Protein AF-A0AAV1Z1G9-F1 (afdb_monomer)

Secondary structure (DSSP, 8-state):
-EETTEE--SHHHHHHHHHH---S-EEEEEEEEEEEE-TTS-EEEEEEEEEEETTSPPEEEEEEEEEEEETTEEEEEEEEEEE------

InterPro domains:
  IPR002075 Nuclear transport factor 2 domain [PF02136] (1-83)
  IPR018222 Nuclear transport factor 2, eukaryote [PS50177] (1-83)
  IPR018222 Nuclear transport factor 2, eukaryote [cd00780] (1-83)
  IPR032710 NTF2-like domain superfamily [SSF54427] (1-87)
  IPR045875 Nuclear transport factor 2 [PTHR12612] (1-84)

Sequence (89 aa):
MTFEDQQIFGRTKIMEKIQSLTFQKIVHSITAIDTQPMLDGGILICVLGQLKTDDDHPHTFHQIFVLKSLGDSFYVEHDIFRLSLHHIG

Solvent-accessible surface area (backbone atoms only — not comparable to full-atom values): 5181 Å² total; per-residue (Å²): 66,31,51,76,88,44,78,36,74,59,71,67,54,44,50,51,54,63,69,65,53,86,66,91,42,76,47,80,47,80,75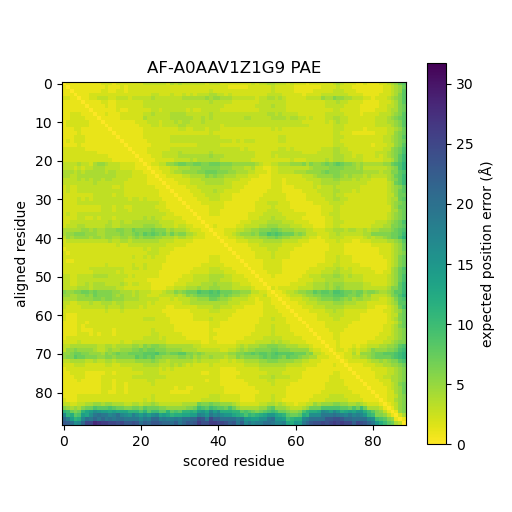,48,77,49,76,45,81,40,99,86,71,26,38,41,35,44,36,39,30,34,35,29,45,65,90,54,74,73,41,46,34,40,39,38,38,30,36,36,74,52,86,99,44,71,44,78,75,40,40,39,41,39,69,73,74,76,88,80,127

Organism: NCBI:txid280406

Structure (mmCIF, N/CA/C/O backbone):
data_AF-A0AAV1Z1G9-F1
#
_entry.id   AF-A0AAV1Z1G9-F1
#
loop_
_atom_site.group_PDB
_atom_site.id
_atom_site.type_symbol
_atom_site.label_atom_id
_atom_site.label_alt_id
_atom_site.label_comp_id
_atom_site.label_asym_id
_atom_site.label_entity_id
_atom_site.label_seq_id
_atom_site.pdbx_PDB_ins_code
_atom_site.Cartn_x
_atom_site.Cartn_y
_atom_site.Cartn_z
_atom_site.occupancy
_atom_site.B_iso_or_equiv
_atom_site.auth_seq_id
_atom_site.auth_comp_id
_atom_site.auth_asym_id
_atom_site.auth_atom_id
_atom_site.pdbx_PDB_model_num
ATOM 1 N N . MET A 1 1 ? 1.184 8.596 4.276 1.00 98.19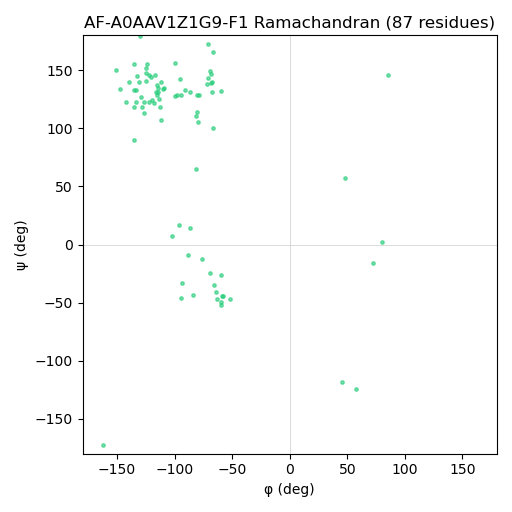 1 MET A N 1
ATOM 2 C CA . MET A 1 1 ? 1.843 7.674 3.333 1.00 98.19 1 MET A CA 1
ATOM 3 C C . MET A 1 1 ? 3.339 7.713 3.583 1.00 98.19 1 MET A C 1
ATOM 5 O O . MET A 1 1 ? 3.868 8.794 3.810 1.00 98.19 1 MET A O 1
ATOM 9 N N . THR A 1 2 ? 4.008 6.571 3.517 1.00 98.56 2 THR A N 1
ATOM 10 C CA . THR A 1 2 ? 5.461 6.454 3.384 1.00 98.56 2 THR A CA 1
ATOM 11 C C . THR A 1 2 ? 5.736 5.743 2.065 1.00 98.56 2 THR A C 1
ATOM 13 O O . THR A 1 2 ? 5.237 4.641 1.871 1.00 98.56 2 THR A O 1
ATOM 16 N N . PHE A 1 3 ? 6.484 6.361 1.156 1.00 97.69 3 PHE A N 1
ATOM 17 C CA . PHE A 1 3 ? 6.778 5.803 -0.168 1.00 97.69 3 PHE A CA 1
ATOM 18 C C . PHE A 1 3 ? 8.290 5.803 -0.379 1.00 97.69 3 PHE A C 1
ATOM 20 O O . PHE A 1 3 ? 8.863 6.890 -0.453 1.00 97.69 3 PHE A O 1
ATOM 27 N N . GLU A 1 4 ? 8.923 4.624 -0.454 1.00 95.50 4 GLU A N 1
ATOM 28 C CA . GLU A 1 4 ? 10.385 4.494 -0.633 1.00 95.50 4 GLU A CA 1
ATOM 29 C C . GLU A 1 4 ? 11.165 5.410 0.341 1.00 95.50 4 GLU A C 1
ATOM 31 O O . GLU A 1 4 ? 11.876 6.318 -0.074 1.00 95.50 4 GLU A O 1
ATOM 36 N N . ASP A 1 5 ? 10.935 5.246 1.653 1.00 94.75 5 ASP A N 1
ATOM 37 C CA . ASP A 1 5 ? 11.493 6.062 2.760 1.00 94.75 5 ASP A CA 1
ATOM 38 C C . ASP A 1 5 ? 10.939 7.486 2.925 1.00 94.75 5 ASP A C 1
ATOM 40 O O . ASP A 1 5 ? 11.066 8.079 4.000 1.00 94.75 5 ASP A O 1
ATOM 44 N N . GLN A 1 6 ? 10.253 8.043 1.927 1.00 97.38 6 GLN A N 1
ATOM 45 C CA . GLN A 1 6 ? 9.713 9.396 2.027 1.00 97.38 6 GLN A CA 1
ATOM 46 C C . GLN A 1 6 ? 8.391 9.424 2.806 1.00 97.38 6 GLN A C 1
ATOM 48 O O . GLN A 1 6 ? 7.365 8.936 2.328 1.00 97.38 6 GLN A O 1
ATOM 53 N N . GLN A 1 7 ? 8.387 10.062 3.980 1.00 98.06 7 GLN A N 1
ATOM 54 C CA . GLN A 1 7 ? 7.170 10.310 4.758 1.00 98.06 7 GLN A CA 1
ATOM 55 C C . GLN A 1 7 ? 6.379 11.502 4.209 1.00 98.06 7 GLN A C 1
ATOM 57 O O . GLN A 1 7 ? 6.905 12.598 4.016 1.00 98.06 7 GLN A O 1
ATOM 62 N N . ILE A 1 8 ? 5.085 11.289 3.976 1.00 98.44 8 ILE A N 1
ATOM 63 C CA . ILE A 1 8 ? 4.180 12.250 3.350 1.00 98.44 8 ILE A CA 1
ATOM 64 C C . ILE A 1 8 ? 2.873 12.287 4.141 1.00 98.44 8 ILE A C 1
ATOM 66 O O . ILE A 1 8 ? 2.145 11.293 4.250 1.00 98.44 8 ILE A O 1
ATOM 70 N N . PHE A 1 9 ? 2.571 13.463 4.685 1.00 97.69 9 PHE A N 1
ATOM 71 C CA . PHE A 1 9 ? 1.407 13.692 5.531 1.00 97.69 9 PHE A CA 1
ATOM 72 C C . PHE A 1 9 ? 0.347 14.539 4.822 1.00 97.69 9 PHE A C 1
ATOM 74 O O . PHE A 1 9 ? 0.653 15.592 4.258 1.00 97.69 9 PHE A O 1
ATOM 81 N N . GLY A 1 10 ? -0.910 14.103 4.923 1.00 97.38 10 GLY A N 1
ATOM 82 C CA . GLY A 1 10 ? -2.074 14.814 4.401 1.00 97.38 10 GLY A CA 1
ATOM 83 C C . GLY A 1 10 ? -2.373 14.533 2.926 1.00 97.38 10 GLY A C 1
ATOM 84 O O . GLY A 1 10 ? -1.478 14.358 2.101 1.00 97.38 10 GLY A O 1
ATOM 85 N N . ARG A 1 11 ? -3.669 14.527 2.593 1.00 97.00 11 ARG A N 1
ATOM 86 C CA . ARG A 1 11 ? -4.196 14.172 1.265 1.00 97.00 11 ARG A CA 1
ATOM 87 C C . ARG A 1 11 ? -3.534 14.944 0.122 1.00 97.00 11 ARG A C 1
ATOM 89 O O . ARG A 1 11 ? -3.166 14.329 -0.869 1.00 97.00 11 ARG A O 1
ATOM 96 N N . THR A 1 12 ? -3.383 16.261 0.253 1.00 98.00 12 THR A N 1
ATOM 97 C CA . THR A 1 12 ? -2.835 17.113 -0.815 1.00 98.00 12 THR A CA 1
ATOM 98 C C . THR A 1 12 ? -1.422 16.684 -1.202 1.00 98.00 12 THR A C 1
ATOM 100 O O . THR A 1 12 ? -1.185 16.355 -2.358 1.00 98.00 12 THR A O 1
ATOM 103 N N . LYS A 1 13 ? -0.520 16.561 -0.220 1.00 98.25 13 LYS A N 1
ATOM 104 C CA . LYS A 1 13 ? 0.871 16.148 -0.459 1.00 98.25 13 LYS A CA 1
ATOM 105 C C . LYS A 1 13 ? 0.979 14.708 -0.962 1.00 98.25 13 LYS A C 1
ATOM 107 O O . LYS A 1 13 ? 1.850 14.397 -1.767 1.00 98.25 13 LYS A O 1
ATOM 112 N N . ILE A 1 14 ? 0.093 13.822 -0.495 1.00 98.25 14 ILE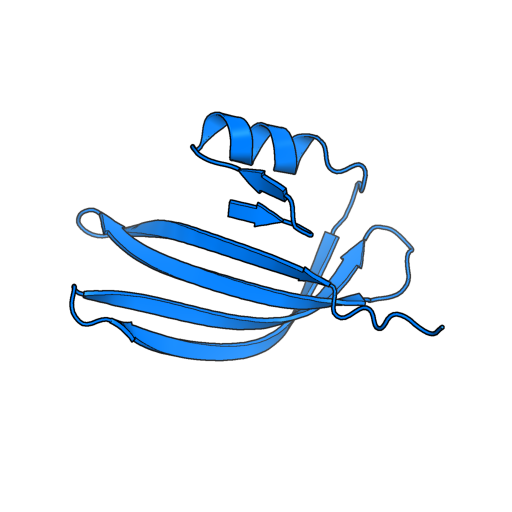 A N 1
ATOM 113 C CA . ILE A 1 14 ? 0.017 12.439 -0.989 1.00 98.25 14 ILE A CA 1
ATOM 114 C C . ILE A 1 14 ? -0.353 12.428 -2.477 1.00 98.25 14 ILE A C 1
ATOM 116 O O . ILE A 1 14 ? 0.312 11.760 -3.263 1.00 98.25 14 ILE A O 1
ATOM 120 N N . MET A 1 15 ? -1.363 13.204 -2.881 1.00 97.50 15 MET A N 1
ATOM 121 C CA . MET A 1 15 ? -1.760 13.308 -4.288 1.00 97.50 15 MET A CA 1
ATOM 122 C C . MET A 1 15 ? -0.664 13.925 -5.157 1.00 97.50 15 MET A C 1
ATOM 124 O O . MET A 1 15 ? -0.415 13.414 -6.244 1.00 97.50 15 MET A O 1
ATOM 128 N N . GLU A 1 16 ? 0.023 14.961 -4.673 1.00 97.88 16 GLU A N 1
ATOM 129 C CA . GLU A 1 16 ? 1.179 15.553 -5.361 1.00 97.88 16 GLU A CA 1
ATOM 130 C C . GLU A 1 16 ? 2.283 14.514 -5.593 1.00 97.88 16 GLU A C 1
ATOM 132 O O . GLU A 1 16 ? 2.799 14.406 -6.704 1.00 97.88 16 GLU A O 1
ATOM 137 N N . LYS A 1 17 ? 2.608 13.689 -4.584 1.00 96.69 17 LYS A N 1
ATOM 138 C CA . LYS A 1 17 ? 3.575 12.595 -4.753 1.00 96.69 17 LYS A CA 1
ATOM 139 C C . LYS A 1 17 ? 3.120 11.609 -5.822 1.00 96.69 17 LYS A C 1
ATOM 141 O O . LYS A 1 17 ? 3.918 11.287 -6.696 1.00 96.69 17 LYS A O 1
ATOM 146 N N . ILE A 1 18 ? 1.875 11.137 -5.768 1.00 94.88 18 ILE A N 1
ATOM 147 C CA . ILE A 1 18 ? 1.346 10.176 -6.748 1.00 94.88 18 ILE A CA 1
ATOM 148 C C . ILE A 1 18 ? 1.415 10.759 -8.166 1.00 94.88 18 ILE A C 1
ATOM 150 O O . ILE A 1 18 ? 1.858 10.080 -9.085 1.00 94.88 18 ILE A O 1
ATOM 154 N N . GLN A 1 19 ? 1.033 12.025 -8.339 1.00 95.88 19 GLN A N 1
ATOM 155 C CA . GLN A 1 19 ? 1.075 12.721 -9.629 1.00 95.88 19 GLN A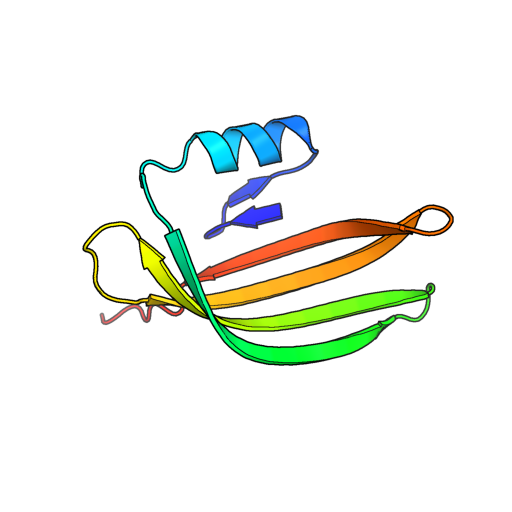 CA 1
ATOM 156 C C . GLN A 1 19 ? 2.501 13.006 -10.116 1.00 95.88 19 GLN A C 1
ATOM 158 O O . GLN A 1 19 ? 2.711 13.162 -11.314 1.00 95.88 19 GLN A O 1
ATOM 163 N N . SER A 1 20 ? 3.477 13.081 -9.205 1.00 96.50 20 SER A N 1
ATOM 164 C CA . SER A 1 20 ? 4.893 13.274 -9.546 1.00 96.50 20 SER A CA 1
ATOM 165 C C . SER A 1 20 ? 5.580 12.017 -10.090 1.00 96.50 20 SER A C 1
ATOM 167 O O . SER A 1 20 ? 6.697 12.112 -10.596 1.00 96.50 20 SER A O 1
ATOM 169 N N . LEU A 1 21 ? 4.948 10.842 -9.975 1.00 95.50 21 LEU A N 1
ATOM 170 C CA . LEU A 1 21 ? 5.489 9.597 -10.518 1.00 95.50 21 LEU A CA 1
ATOM 171 C C . LEU A 1 21 ? 5.486 9.661 -12.051 1.00 95.50 21 LEU A C 1
ATOM 173 O O . LEU A 1 21 ? 4.495 10.034 -12.669 1.00 95.50 21 LEU A O 1
ATOM 177 N N . THR A 1 22 ? 6.616 9.318 -12.665 1.00 94.75 22 THR A N 1
ATOM 178 C CA . THR A 1 22 ? 6.872 9.603 -14.087 1.00 94.75 22 THR A CA 1
ATOM 179 C C . THR A 1 22 ? 6.394 8.516 -15.049 1.00 94.75 22 THR A C 1
ATOM 181 O O . THR A 1 22 ? 6.419 8.738 -16.261 1.00 94.75 22 THR A O 1
ATOM 184 N N . PHE A 1 23 ? 5.974 7.354 -14.539 1.00 94.75 23 PHE A N 1
ATOM 185 C CA . PHE A 1 23 ? 5.457 6.269 -15.374 1.00 94.75 23 PHE A CA 1
ATO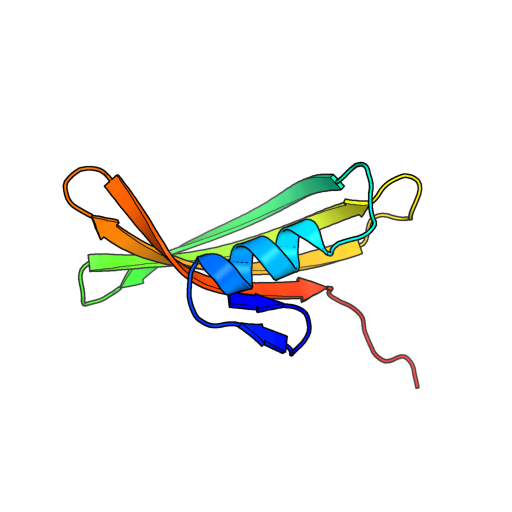M 186 C C . PHE A 1 23 ? 4.102 6.637 -15.990 1.00 94.75 23 PHE A C 1
ATOM 188 O O . PHE A 1 23 ? 3.308 7.364 -15.393 1.00 94.75 23 PHE A O 1
ATOM 195 N N . GLN A 1 24 ? 3.809 6.112 -17.178 1.00 94.94 24 GLN A N 1
ATOM 196 C CA . GLN A 1 24 ? 2.528 6.346 -17.860 1.00 94.94 24 GLN A CA 1
ATOM 197 C C . GLN A 1 24 ? 1.505 5.254 -17.549 1.00 94.94 24 GLN A C 1
ATOM 199 O O . GLN A 1 24 ? 0.299 5.504 -17.496 1.00 94.94 24 GLN A O 1
ATOM 204 N N . LYS A 1 25 ? 1.981 4.025 -17.352 1.00 94.88 25 LYS A N 1
ATOM 205 C CA . LYS A 1 25 ? 1.174 2.851 -17.037 1.00 94.88 25 LYS A CA 1
ATOM 206 C C . LYS A 1 25 ? 1.777 2.123 -15.852 1.00 94.88 25 LYS A C 1
ATOM 208 O O . LYS A 1 25 ? 2.985 1.936 -15.770 1.00 94.88 25 LYS A O 1
ATOM 213 N N . ILE A 1 26 ? 0.907 1.653 -14.971 1.00 95.94 26 ILE A N 1
ATOM 214 C CA . ILE A 1 26 ? 1.272 0.752 -13.886 1.00 95.94 26 ILE A CA 1
ATOM 215 C C . ILE A 1 26 ? 0.264 -0.390 -13.824 1.00 95.94 26 ILE A C 1
ATOM 217 O O . ILE A 1 26 ? -0.947 -0.171 -13.877 1.00 95.94 26 ILE A O 1
ATOM 221 N N . VAL A 1 27 ? 0.765 -1.617 -13.726 1.00 97.44 27 VAL A N 1
ATOM 222 C CA . VAL A 1 27 ? -0.046 -2.824 -13.548 1.00 97.44 27 VAL A CA 1
ATOM 223 C C . VAL A 1 27 ? 0.411 -3.517 -12.277 1.00 97.44 27 VAL A C 1
ATOM 225 O O . VAL A 1 27 ? 1.579 -3.878 -12.166 1.00 97.44 27 VAL A O 1
ATOM 228 N N . HIS A 1 28 ? -0.510 -3.719 -11.337 1.00 97.25 28 HIS A N 1
ATOM 229 C CA . HIS A 1 28 ? -0.265 -4.488 -10.119 1.00 97.25 28 HIS A CA 1
ATOM 230 C C . HIS A 1 28 ? -0.792 -5.915 -10.300 1.00 97.25 28 HIS A C 1
ATOM 232 O O . HIS A 1 28 ? -1.948 -6.113 -10.669 1.00 97.25 28 HIS A O 1
ATOM 238 N N . SER A 1 29 ? 0.047 -6.902 -10.008 1.00 97.69 29 SER A N 1
ATOM 239 C CA . SER A 1 29 ? -0.300 -8.316 -9.906 1.00 97.69 29 SER A CA 1
ATOM 240 C C . SER A 1 29 ? -0.160 -8.736 -8.449 1.00 97.69 29 SER A C 1
ATOM 242 O O . SER A 1 29 ? 0.950 -8.832 -7.924 1.00 97.69 29 SER A O 1
ATOM 244 N N . ILE A 1 30 ? -1.288 -8.947 -7.779 1.00 98.38 30 ILE A N 1
ATOM 245 C CA . ILE A 1 30 ? -1.311 -9.269 -6.353 1.00 98.38 30 ILE A CA 1
ATOM 246 C C . ILE A 1 30 ? -1.017 -10.755 -6.149 1.00 98.38 30 ILE A C 1
ATOM 248 O O . ILE A 1 30 ? -1.665 -11.604 -6.756 1.00 98.38 30 ILE A O 1
ATOM 252 N N . THR A 1 31 ? -0.059 -11.056 -5.275 1.00 98.38 31 THR A N 1
ATOM 253 C CA . THR A 1 31 ? 0.319 -12.428 -4.910 1.00 98.38 31 THR A CA 1
ATOM 254 C C . THR A 1 31 ? -0.424 -12.881 -3.660 1.00 98.38 31 THR A C 1
ATOM 256 O O . THR A 1 31 ? -0.953 -13.988 -3.626 1.00 98.38 31 THR A O 1
ATOM 259 N N . ALA A 1 32 ? -0.465 -12.035 -2.631 1.00 98.50 32 ALA A N 1
ATOM 260 C CA . ALA A 1 32 ? -1.132 -12.335 -1.371 1.00 98.50 32 ALA A CA 1
ATOM 261 C C . ALA A 1 32 ? -1.650 -11.058 -0.705 1.00 98.50 32 ALA A C 1
ATOM 263 O O . ALA A 1 32 ? -1.076 -9.975 -0.863 1.00 98.50 32 ALA A O 1
ATOM 264 N N . ILE A 1 33 ? -2.740 -11.212 0.044 1.00 98.69 33 ILE A N 1
ATOM 265 C CA . ILE A 1 33 ? -3.306 -10.185 0.913 1.00 98.69 33 ILE A CA 1
ATOM 266 C C . ILE A 1 33 ? -3.608 -10.849 2.251 1.00 98.69 33 ILE A C 1
ATOM 268 O O . ILE A 1 33 ? -4.403 -11.785 2.303 1.00 98.69 33 ILE A O 1
ATOM 272 N N . ASP A 1 34 ? -3.025 -10.316 3.317 1.00 98.75 34 ASP A N 1
ATOM 273 C CA . ASP A 1 34 ? -3.320 -10.705 4.692 1.00 98.75 34 ASP A CA 1
ATOM 274 C C . ASP A 1 34 ? -4.022 -9.551 5.408 1.00 98.75 34 ASP A C 1
ATOM 276 O O . ASP A 1 34 ? -3.658 -8.385 5.231 1.00 98.75 34 ASP A O 1
ATOM 280 N N . THR A 1 35 ? -5.030 -9.860 6.227 1.00 98.44 35 THR A N 1
ATOM 281 C CA . THR A 1 35 ? -5.799 -8.848 6.965 1.00 98.44 35 THR A CA 1
ATOM 282 C C . THR A 1 35 ? -5.970 -9.217 8.432 1.00 98.44 35 THR A C 1
ATOM 284 O O . THR A 1 35 ? -6.104 -10.389 8.787 1.00 98.44 35 THR A O 1
ATOM 287 N N . GLN A 1 36 ? -5.962 -8.207 9.305 1.00 98.62 36 GLN A N 1
ATOM 288 C CA . GLN A 1 36 ? -6.224 -8.364 10.736 1.00 98.62 36 GLN A CA 1
ATOM 289 C C . GLN A 1 36 ? -7.081 -7.206 11.269 1.00 98.62 36 GLN A C 1
ATOM 291 O O . GLN A 1 36 ? -6.847 -6.052 10.898 1.00 98.62 36 GLN A O 1
ATOM 296 N N . PRO A 1 37 ? -8.056 -7.474 12.155 1.00 98.00 37 PRO A N 1
ATOM 297 C CA . PRO A 1 37 ? -8.779 -6.418 12.851 1.00 98.00 37 PRO A CA 1
ATOM 298 C C . PRO A 1 37 ? -7.878 -5.738 13.890 1.00 98.00 37 PRO A C 1
ATOM 300 O O . PRO A 1 37 ? -7.076 -6.388 14.561 1.00 98.00 37 PRO 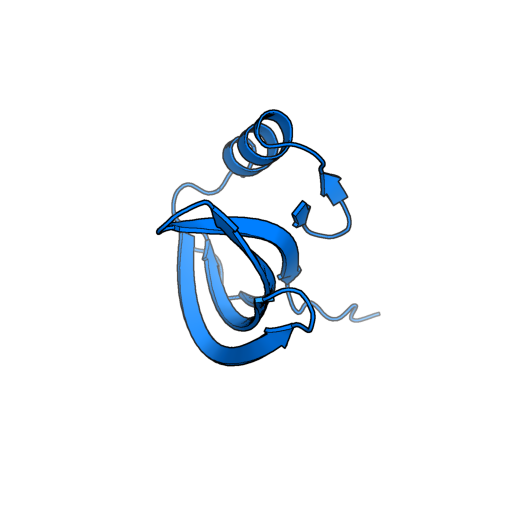A O 1
ATOM 303 N N . MET A 1 38 ? -8.037 -4.428 14.054 1.00 97.50 38 MET A N 1
ATOM 304 C CA . MET A 1 38 ? -7.371 -3.639 15.090 1.00 97.50 38 MET A CA 1
ATOM 305 C C . MET A 1 38 ? -8.315 -3.389 16.271 1.00 97.50 38 MET A C 1
ATOM 307 O O . MET A 1 38 ? -9.536 -3.403 16.126 1.00 97.50 38 MET A O 1
ATOM 311 N N . LEU A 1 39 ? -7.745 -3.126 17.451 1.00 95.44 39 LEU A N 1
ATOM 312 C CA . LEU A 1 39 ? -8.507 -2.925 18.694 1.00 95.44 39 LEU A CA 1
ATOM 313 C C . LEU A 1 39 ? -9.504 -1.759 18.633 1.00 95.44 39 LEU A C 1
ATOM 315 O O . LEU A 1 39 ? -10.501 -1.764 19.346 1.00 95.44 39 LEU A O 1
ATOM 319 N N . ASP A 1 40 ? -9.240 -0.770 17.790 1.00 94.94 40 ASP A N 1
ATOM 320 C CA . ASP A 1 40 ? -10.068 0.422 17.617 1.00 94.94 40 ASP A CA 1
ATOM 321 C C . ASP A 1 40 ? -11.051 0.315 16.439 1.00 94.94 40 ASP A C 1
ATOM 323 O O . ASP A 1 40 ? -11.572 1.323 15.967 1.00 94.94 40 ASP A O 1
ATOM 327 N N . GLY A 1 41 ? -11.294 -0.902 15.942 1.00 93.06 41 GLY A N 1
ATOM 328 C CA . GLY A 1 41 ? -12.189 -1.152 14.810 1.00 93.06 41 GLY A CA 1
ATOM 329 C C . GLY A 1 41 ? -11.566 -0.872 13.440 1.00 93.06 41 GLY A C 1
ATOM 330 O O . GLY A 1 41 ? -12.243 -1.023 12.424 1.00 93.06 41 GLY A O 1
ATOM 331 N N . GLY A 1 42 ? -10.287 -0.485 13.388 1.00 97.38 42 GLY A N 1
ATOM 332 C CA . GLY A 1 42 ? -9.535 -0.411 12.139 1.00 97.38 42 GLY A CA 1
ATOM 333 C C . GLY A 1 42 ? -9.205 -1.783 11.544 1.00 97.38 42 GLY A C 1
ATOM 334 O O . GLY A 1 42 ? -9.399 -2.826 12.171 1.00 97.38 42 GLY A O 1
ATOM 335 N N . ILE A 1 43 ? -8.661 -1.776 10.329 1.00 98.44 43 ILE A N 1
ATOM 336 C CA . ILE A 1 43 ? -8.220 -2.983 9.620 1.00 98.44 43 ILE A CA 1
ATOM 337 C C . ILE A 1 43 ? -6.772 -2.783 9.182 1.00 98.44 43 ILE A C 1
ATOM 339 O O . ILE A 1 43 ? -6.478 -1.846 8.441 1.00 98.44 43 ILE A O 1
ATOM 343 N N . LEU A 1 44 ? -5.884 -3.674 9.615 1.00 98.69 44 LEU A N 1
ATOM 344 C CA . LEU A 1 44 ? -4.526 -3.787 9.097 1.00 98.69 44 LEU A CA 1
ATOM 345 C C . LEU A 1 44 ? -4.540 -4.695 7.866 1.00 98.69 44 LEU A C 1
ATOM 347 O O . LEU A 1 44 ? -5.095 -5.792 7.916 1.00 98.69 44 LEU A O 1
ATOM 351 N N . ILE A 1 45 ? -3.919 -4.247 6.779 1.00 98.81 45 ILE A N 1
ATOM 352 C CA . ILE A 1 45 ? -3.829 -4.970 5.511 1.00 98.81 45 ILE A CA 1
ATOM 353 C C . ILE A 1 45 ? -2.366 -5.012 5.083 1.00 98.81 45 ILE A C 1
ATOM 355 O O . ILE A 1 45 ? -1.731 -3.966 4.967 1.00 98.81 45 ILE A O 1
ATOM 359 N N . CYS A 1 46 ? -1.854 -6.205 4.799 1.00 98.69 46 CYS A N 1
ATOM 360 C CA . CYS A 1 46 ? -0.533 -6.422 4.222 1.00 98.69 46 CYS A CA 1
ATOM 361 C C . CYS A 1 46 ? -0.695 -6.999 2.815 1.00 98.69 46 CYS A C 1
ATOM 363 O O . CYS A 1 46 ? -1.345 -8.025 2.630 1.00 98.69 46 CYS A O 1
ATOM 365 N N . VAL A 1 47 ? -0.097 -6.345 1.826 1.00 98.81 47 VAL A N 1
ATOM 366 C CA . VAL A 1 47 ? -0.148 -6.730 0.416 1.00 98.81 47 VAL A CA 1
ATOM 367 C C . VAL A 1 47 ? 1.251 -7.111 -0.040 1.00 98.81 47 VAL A C 1
ATOM 369 O O . VAL A 1 47 ? 2.198 -6.341 0.126 1.00 98.81 47 VAL A O 1
ATOM 372 N N . LEU A 1 48 ? 1.363 -8.289 -0.645 1.00 98.56 48 LEU A N 1
ATOM 373 C CA . LEU A 1 48 ? 2.531 -8.728 -1.397 1.00 98.56 48 LEU A CA 1
ATOM 374 C C . LEU A 1 48 ? 2.124 -8.870 -2.860 1.00 98.56 48 LEU A C 1
ATOM 376 O O . LEU A 1 48 ? 1.132 -9.531 -3.179 1.00 98.56 48 LEU A O 1
ATOM 380 N N . GLY A 1 49 ? 2.912 -8.304 -3.761 1.00 98.31 49 GLY A N 1
ATOM 381 C CA . GLY A 1 49 ? 2.668 -8.452 -5.185 1.00 98.31 49 GLY A CA 1
ATOM 382 C C . GLY A 1 49 ? 3.874 -8.104 -6.031 1.00 98.31 49 GLY A C 1
ATOM 383 O O . GLY A 1 49 ? 4.970 -7.856 -5.532 1.00 98.31 49 GLY A O 1
ATOM 384 N N . GLN A 1 50 ? 3.643 -8.078 -7.335 1.00 98.12 50 GLN A N 1
ATOM 385 C CA . GLN A 1 50 ? 4.549 -7.504 -8.315 1.00 98.12 50 GLN A CA 1
ATOM 386 C C . GLN A 1 50 ? 3.860 -6.337 -9.007 1.00 98.12 50 GLN A C 1
ATOM 388 O O . GLN A 1 50 ? 2.652 -6.370 -9.236 1.00 98.12 50 GLN A O 1
ATOM 393 N N . LEU A 1 51 ? 4.618 -5.310 -9.358 1.00 96.75 51 LEU A N 1
ATOM 394 C CA . LEU A 1 51 ? 4.153 -4.224 -10.204 1.00 96.75 51 LEU A CA 1
ATOM 395 C C . LEU A 1 51 ? 5.042 -4.107 -11.429 1.00 96.75 51 LEU A C 1
ATOM 397 O O . LEU A 1 51 ? 6.245 -4.345 -11.358 1.00 96.75 51 LEU A O 1
ATOM 401 N N . LYS A 1 52 ? 4.440 -3.739 -12.552 1.00 97.12 52 LYS A N 1
ATOM 402 C CA . LYS A 1 52 ? 5.143 -3.390 -13.780 1.00 97.12 52 LYS A CA 1
ATOM 403 C C . LYS A 1 52 ? 4.803 -1.951 -14.139 1.00 97.12 52 LYS A C 1
ATOM 405 O O . LYS A 1 52 ? 3.621 -1.629 -14.278 1.00 97.12 52 LYS A O 1
ATOM 410 N N . THR A 1 53 ? 5.824 -1.119 -14.288 1.00 96.38 53 THR A N 1
ATOM 411 C CA . THR A 1 53 ? 5.720 0.251 -14.795 1.00 96.38 53 THR A CA 1
ATOM 412 C C . THR A 1 53 ? 6.122 0.271 -16.261 1.00 96.38 53 THR A C 1
ATOM 414 O O . THR A 1 53 ? 7.166 -0.260 -16.614 1.00 96.38 53 THR A O 1
ATOM 417 N N . ASP A 1 54 ? 5.278 0.840 -17.120 1.00 95.81 54 ASP A N 1
ATOM 418 C CA . ASP A 1 54 ? 5.521 0.952 -18.564 1.00 95.81 54 ASP A CA 1
ATOM 419 C C . ASP A 1 54 ? 6.036 -0.362 -19.194 1.00 95.81 54 ASP A C 1
ATOM 421 O O . ASP A 1 54 ? 5.340 -1.383 -19.148 1.00 95.81 54 ASP A O 1
ATOM 425 N N . ASP A 1 55 ? 7.242 -0.346 -19.766 1.00 93.75 55 ASP A N 1
ATOM 426 C CA . ASP A 1 55 ? 7.908 -1.506 -20.367 1.00 93.75 55 ASP A CA 1
ATOM 427 C C . ASP A 1 55 ? 9.010 -2.106 -19.473 1.00 93.75 55 ASP A C 1
ATOM 429 O O . ASP A 1 55 ? 9.702 -3.034 -19.897 1.00 93.75 55 ASP A O 1
ATOM 433 N N . ASP A 1 56 ? 9.138 -1.639 -18.226 1.00 91.88 56 ASP A N 1
ATOM 434 C CA . ASP A 1 56 ? 10.127 -2.135 -17.268 1.00 91.88 56 ASP A CA 1
ATOM 435 C C . ASP A 1 56 ? 9.860 -3.590 -16.855 1.00 91.88 56 ASP A C 1
ATOM 437 O O . ASP A 1 56 ? 8.786 -4.170 -17.061 1.00 91.88 56 ASP A O 1
ATOM 441 N N . HIS A 1 57 ? 10.859 -4.210 -16.230 1.00 93.00 57 HIS A N 1
ATOM 442 C CA . HIS A 1 57 ? 10.683 -5.530 -15.639 1.00 93.00 57 HIS A CA 1
ATOM 443 C C . HIS A 1 57 ? 9.746 -5.455 -14.421 1.00 93.00 57 HIS A C 1
ATOM 445 O O . HIS A 1 57 ? 9.766 -4.465 -13.690 1.00 93.00 57 HIS A O 1
ATOM 451 N N . PRO A 1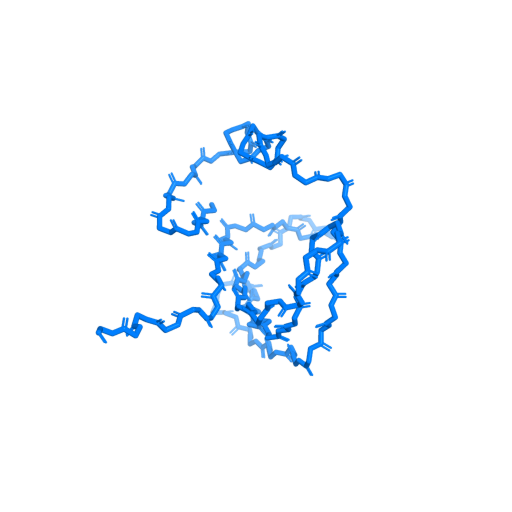 58 ? 8.935 -6.495 -14.157 1.00 95.56 58 PRO A N 1
ATOM 452 C CA . PRO A 1 58 ? 8.140 -6.544 -12.939 1.00 95.56 58 PRO A CA 1
ATOM 453 C C . PRO A 1 58 ? 9.024 -6.498 -11.687 1.00 95.56 58 PRO A C 1
ATOM 455 O O . PRO A 1 58 ? 9.972 -7.274 -11.556 1.00 95.56 58 PRO A O 1
ATOM 458 N N . HIS A 1 59 ? 8.669 -5.633 -10.743 1.00 95.88 59 HIS A N 1
ATOM 459 C CA . HIS A 1 59 ? 9.312 -5.517 -9.442 1.00 95.88 59 HIS A CA 1
ATOM 460 C C . HIS A 1 59 ? 8.380 -6.021 -8.347 1.00 95.88 59 HIS A C 1
ATOM 462 O O . HIS A 1 59 ? 7.206 -5.657 -8.302 1.00 95.88 59 HIS A O 1
ATOM 468 N N . THR A 1 60 ? 8.901 -6.845 -7.442 1.00 97.69 60 THR A N 1
ATOM 469 C CA . THR A 1 60 ? 8.168 -7.226 -6.231 1.00 97.69 60 THR A CA 1
ATOM 470 C C . THR A 1 60 ? 8.016 -6.006 -5.328 1.00 97.69 60 THR A C 1
ATOM 472 O O . THR A 1 60 ? 8.949 -5.214 -5.191 1.00 97.69 60 THR A O 1
ATOM 475 N N . PHE A 1 61 ? 6.848 -5.853 -4.715 1.00 98.06 61 PHE A N 1
ATOM 476 C CA . PHE A 1 61 ? 6.565 -4.796 -3.754 1.00 98.06 61 PHE A CA 1
ATOM 477 C C . PHE A 1 61 ? 5.821 -5.347 -2.537 1.00 98.06 61 PHE A C 1
ATOM 479 O O . PHE A 1 61 ? 5.106 -6.352 -2.611 1.00 98.06 61 PHE A O 1
ATOM 486 N N . HIS A 1 62 ? 5.964 -4.629 -1.429 1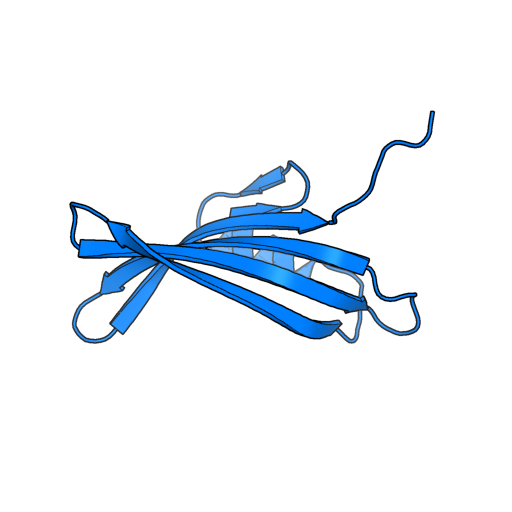.00 98.25 62 HIS A N 1
ATOM 487 C CA . HIS A 1 62 ? 5.119 -4.743 -0.254 1.00 98.25 62 HIS A CA 1
ATOM 488 C C . HIS A 1 62 ? 4.365 -3.434 -0.060 1.00 98.25 62 HIS A C 1
ATOM 490 O O . HIS A 1 62 ? 4.948 -2.350 -0.165 1.00 98.25 62 HIS A O 1
ATOM 496 N N . GLN A 1 63 ? 3.080 -3.535 0.267 1.00 98.69 63 GLN A N 1
ATOM 497 C CA . GLN A 1 63 ? 2.296 -2.377 0.665 1.00 98.69 63 GLN A CA 1
ATOM 498 C C . GLN A 1 63 ? 1.444 -2.689 1.888 1.00 98.69 63 GLN A C 1
ATOM 500 O O . GLN A 1 63 ? 0.792 -3.727 1.953 1.00 98.69 63 GLN A O 1
ATOM 505 N N . ILE A 1 64 ? 1.472 -1.801 2.874 1.00 98.75 64 ILE A N 1
ATOM 506 C CA . ILE A 1 64 ? 0.726 -1.949 4.121 1.00 98.75 64 ILE A CA 1
ATOM 507 C C . ILE A 1 64 ? -0.283 -0.816 4.208 1.00 98.75 64 ILE A C 1
ATOM 509 O O . ILE A 1 64 ? 0.091 0.348 4.063 1.00 98.75 64 ILE A O 1
ATOM 513 N N . PHE A 1 65 ? -1.534 -1.154 4.505 1.00 98.75 65 PHE A N 1
ATOM 514 C CA . PHE A 1 65 ? -2.589 -0.184 4.758 1.00 98.75 65 PHE A CA 1
ATOM 515 C C . PHE A 1 65 ? -3.169 -0.352 6.157 1.00 98.75 65 PHE A C 1
ATOM 517 O O . PHE A 1 65 ? -3.355 -1.468 6.638 1.00 98.75 65 PHE A O 1
ATOM 524 N N . VAL A 1 66 ? -3.521 0.770 6.778 1.00 98.69 66 VAL A N 1
ATOM 525 C CA . VAL A 1 66 ? -4.458 0.799 7.903 1.00 98.69 66 VAL A CA 1
ATOM 526 C C . VAL A 1 66 ? -5.710 1.523 7.445 1.00 98.69 66 VAL A C 1
ATOM 528 O O . VAL A 1 66 ? -5.648 2.698 7.077 1.00 98.69 66 VAL A O 1
ATOM 531 N N . LEU A 1 67 ? -6.839 0.818 7.464 1.00 98.50 67 LEU A N 1
ATOM 532 C CA . LEU A 1 67 ? -8.149 1.395 7.196 1.00 98.50 67 LEU A CA 1
ATOM 533 C C . LEU A 1 67 ? -8.844 1.780 8.498 1.00 98.50 67 LEU A C 1
ATOM 535 O O . LEU A 1 67 ? -8.793 1.039 9.481 1.00 98.50 67 LEU A O 1
ATOM 539 N N . LYS A 1 68 ? -9.555 2.905 8.467 1.00 98.19 68 LYS A N 1
ATOM 540 C CA . LYS A 1 68 ? -10.459 3.356 9.531 1.00 98.19 68 LYS A CA 1
ATOM 541 C C . LYS A 1 68 ? -11.848 3.605 8.968 1.00 98.19 68 LYS A C 1
ATOM 543 O O . LYS A 1 68 ? -11.990 4.006 7.813 1.00 98.19 68 LYS A O 1
ATOM 548 N N . SER A 1 69 ? -12.867 3.369 9.788 1.00 96.06 69 SER A N 1
ATOM 549 C CA . SER A 1 69 ? -14.260 3.622 9.425 1.00 96.06 69 SER A CA 1
ATOM 550 C C . SER A 1 69 ? -14.541 5.119 9.291 1.00 96.06 69 SER A C 1
ATOM 552 O O . SER A 1 69 ? -14.128 5.915 10.135 1.00 96.06 69 SER A O 1
ATOM 554 N N . LEU A 1 70 ? -15.316 5.485 8.278 1.00 95.12 70 LEU A N 1
ATOM 555 C CA . LEU A 1 70 ? -15.887 6.809 8.067 1.00 95.12 70 LEU A CA 1
ATOM 556 C C . LEU A 1 70 ? -17.357 6.639 7.672 1.00 95.12 70 LEU A C 1
ATOM 558 O O . LEU A 1 70 ? -17.680 6.482 6.492 1.00 95.12 70 LEU A O 1
ATOM 562 N N . GLY A 1 71 ? -18.241 6.627 8.675 1.00 93.12 71 GLY A N 1
ATOM 563 C CA . GLY A 1 71 ? -19.644 6.252 8.484 1.00 93.12 71 GLY A CA 1
ATOM 564 C C . GLY A 1 71 ? -19.746 4.840 7.906 1.00 93.12 71 GLY A C 1
ATOM 565 O O . GLY A 1 71 ? -19.136 3.915 8.436 1.00 93.12 71 GLY A O 1
ATOM 566 N N . ASP A 1 72 ? -20.436 4.708 6.775 1.00 94.38 72 ASP A N 1
ATOM 567 C CA . ASP A 1 72 ? -20.615 3.437 6.056 1.00 94.38 72 ASP A CA 1
ATOM 568 C C . ASP A 1 72 ? -19.469 3.122 5.069 1.00 94.38 72 ASP A C 1
ATOM 570 O O . ASP A 1 72 ? -19.601 2.273 4.188 1.00 94.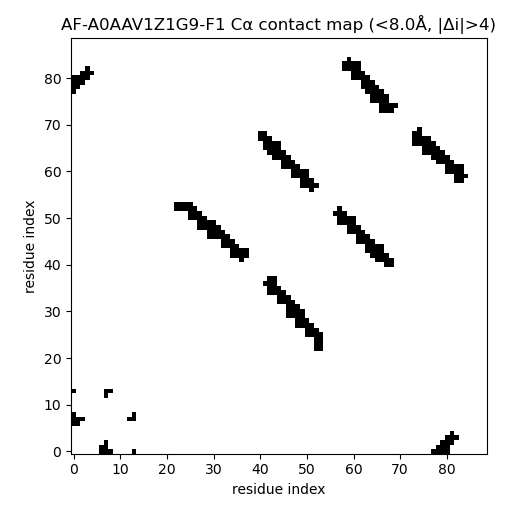38 72 ASP A O 1
ATOM 574 N N . SER A 1 73 ? -18.344 3.837 5.168 1.00 95.69 73 SER A N 1
ATOM 575 C CA . SER A 1 73 ? -17.182 3.697 4.283 1.00 95.69 73 SER A CA 1
ATOM 576 C C . SER A 1 73 ? -15.878 3.559 5.071 1.00 95.69 73 SER A C 1
ATOM 578 O O . SER A 1 73 ? -15.870 3.606 6.300 1.00 95.69 73 SER A O 1
ATOM 580 N N . PHE A 1 74 ? -14.758 3.405 4.366 1.00 96.69 74 PHE A N 1
ATOM 581 C CA . PHE A 1 74 ? -13.422 3.385 4.957 1.00 96.69 74 PHE A CA 1
ATOM 582 C C . PHE A 1 74 ? -12.531 4.440 4.307 1.00 96.69 74 PHE A C 1
ATOM 584 O O . PHE A 1 74 ? -12.686 4.756 3.126 1.00 96.69 74 PHE A O 1
ATOM 591 N N . TYR A 1 75 ? -11.551 4.937 5.058 1.00 97.19 75 TYR A N 1
ATOM 592 C CA . TYR A 1 75 ? -10.429 5.692 4.508 1.00 97.19 75 TYR A CA 1
ATOM 593 C C . TYR A 1 75 ? -9.101 5.058 4.913 1.00 97.19 75 TYR A C 1
ATOM 595 O O . TYR A 1 75 ? -9.004 4.364 5.926 1.00 97.19 75 TYR A O 1
ATOM 603 N N . VAL A 1 76 ? -8.073 5.313 4.106 1.00 98.19 76 VAL A N 1
ATOM 604 C CA . VAL A 1 76 ? -6.697 4.902 4.389 1.00 98.19 76 VAL A CA 1
ATOM 605 C C . VAL A 1 76 ? -6.079 5.913 5.350 1.00 98.19 76 VAL A C 1
ATOM 607 O O . VAL A 1 76 ? -5.834 7.061 4.980 1.00 98.19 76 VAL A O 1
ATOM 610 N N . GLU A 1 77 ? -5.833 5.493 6.586 1.00 98.12 77 GLU A N 1
ATOM 611 C CA . GLU A 1 77 ? -5.140 6.304 7.588 1.00 98.12 77 GLU A CA 1
ATOM 612 C C . GLU A 1 77 ? -3.618 6.181 7.442 1.00 98.12 77 GLU A C 1
ATOM 614 O O . GLU A 1 77 ? -2.891 7.181 7.457 1.00 98.12 77 GLU A O 1
ATOM 619 N N . HIS A 1 78 ? -3.133 4.956 7.234 1.00 98.44 78 HIS A N 1
ATOM 620 C CA . HIS A 1 78 ? -1.723 4.675 6.991 1.00 98.44 78 HIS A CA 1
ATOM 621 C C . HIS A 1 78 ? -1.541 3.898 5.692 1.00 98.44 78 HIS A C 1
ATOM 623 O O . HIS A 1 78 ? -2.331 3.017 5.374 1.00 98.44 78 HIS A O 1
ATOM 629 N N . ASP A 1 79 ? -0.485 4.249 4.964 1.00 98.69 79 ASP A N 1
ATOM 630 C CA . ASP A 1 79 ? -0.054 3.632 3.710 1.00 98.69 79 ASP A CA 1
ATOM 631 C C . ASP A 1 79 ? 1.473 3.603 3.735 1.00 98.69 79 ASP A C 1
ATOM 633 O O . ASP A 1 79 ? 2.089 4.657 3.932 1.00 98.69 79 ASP A O 1
ATOM 637 N N . ILE A 1 80 ? 2.072 2.426 3.601 1.00 98.69 80 ILE A N 1
ATOM 638 C CA . ILE A 1 80 ? 3.518 2.241 3.494 1.00 98.69 80 ILE A CA 1
ATOM 639 C C . ILE A 1 80 ? 3.780 1.394 2.260 1.00 98.69 80 ILE A C 1
ATOM 641 O O . ILE A 1 80 ? 3.374 0.238 2.226 1.00 98.69 80 ILE A O 1
ATOM 645 N N . PHE A 1 81 ? 4.500 1.948 1.293 1.00 98.38 81 PHE A N 1
ATOM 646 C CA . PHE A 1 81 ? 4.893 1.278 0.062 1.00 98.38 81 PHE A CA 1
ATOM 647 C C . PHE A 1 81 ? 6.414 1.108 0.002 1.00 98.38 81 PHE A C 1
ATOM 649 O O . PHE A 1 81 ? 7.162 2.059 0.269 1.00 98.38 81 PHE A O 1
ATOM 656 N N . ARG A 1 82 ? 6.856 -0.095 -0.382 1.00 97.50 82 ARG A N 1
ATOM 657 C CA . ARG A 1 82 ? 8.264 -0.409 -0.632 1.00 97.50 82 ARG A CA 1
ATOM 658 C C . ARG A 1 82 ? 8.435 -1.452 -1.738 1.00 97.50 82 ARG A C 1
ATOM 660 O O . ARG A 1 82 ? 7.801 -2.505 -1.695 1.00 97.50 82 ARG A O 1
ATOM 667 N N . LEU A 1 83 ? 9.350 -1.209 -2.668 1.00 96.31 83 LEU A N 1
ATOM 668 C CA . LEU A 1 83 ? 9.885 -2.212 -3.581 1.00 96.31 83 LEU A CA 1
ATOM 669 C C . LEU A 1 83 ? 10.810 -3.172 -2.824 1.00 96.31 83 LEU A C 1
ATOM 671 O O . LEU A 1 83 ? 11.638 -2.766 -2.007 1.00 96.31 83 LEU A O 1
ATOM 675 N N . SER A 1 84 ? 10.707 -4.464 -3.118 1.00 92.88 84 SER A N 1
ATOM 676 C CA . SER A 1 84 ? 11.563 -5.505 -2.542 1.00 92.88 84 SER A CA 1
ATOM 677 C C . SER A 1 84 ? 12.895 -5.567 -3.292 1.00 92.88 84 SER A C 1
ATOM 679 O O . SER A 1 84 ? 13.203 -6.545 -3.972 1.00 92.88 84 SER A O 1
ATOM 681 N N . LEU A 1 85 ? 13.675 -4.491 -3.204 1.00 88.38 85 LEU A N 1
ATOM 682 C CA . LEU A 1 85 ? 15.024 -4.416 -3.753 1.00 88.38 85 LEU A CA 1
ATOM 683 C C . LEU A 1 85 ? 16.029 -4.779 -2.657 1.00 88.38 85 LEU A C 1
ATOM 685 O O . LEU A 1 85 ? 16.000 -4.230 -1.556 1.00 88.38 85 LEU A O 1
ATOM 689 N N . HIS A 1 86 ? 16.929 -5.710 -2.957 1.00 79.88 86 HIS A N 1
ATOM 690 C CA . HIS A 1 86 ? 18.060 -6.006 -2.086 1.00 79.88 86 HIS A CA 1
ATOM 691 C C . HIS A 1 86 ? 19.243 -5.131 -2.500 1.00 79.88 86 HIS A C 1
ATOM 693 O O . HIS A 1 86 ? 19.579 -5.073 -3.683 1.00 79.88 86 HIS A O 1
ATOM 699 N N . HIS A 1 87 ? 19.905 -4.484 -1.540 1.00 70.50 87 HIS A N 1
ATOM 700 C CA . HIS A 1 87 ? 21.222 -3.908 -1.791 1.00 70.50 87 HIS A CA 1
ATOM 701 C C . HIS A 1 87 ? 22.199 -5.061 -2.036 1.00 70.50 87 HIS A C 1
ATOM 703 O O . HIS A 1 87 ? 22.630 -5.729 -1.097 1.00 70.50 87 HIS A O 1
ATOM 709 N N . ILE A 1 88 ? 22.497 -5.331 -3.303 1.00 64.50 88 ILE A N 1
ATOM 710 C CA . ILE A 1 88 ? 23.621 -6.184 -3.672 1.00 64.50 88 ILE A CA 1
ATOM 711 C C . ILE A 1 88 ? 24.846 -5.277 -3.556 1.00 64.50 88 ILE A C 1
ATOM 713 O O . ILE A 1 88 ? 24.985 -4.334 -4.335 1.00 64.50 88 ILE A O 1
ATOM 717 N N . GLY A 1 89 ? 25.628 -5.483 -2.494 1.00 48.75 89 GLY A N 1
ATOM 718 C CA . GLY A 1 89 ? 26.904 -4.797 -2.279 1.00 48.75 89 GLY A CA 1
ATOM 719 C C . GLY A 1 89 ? 27.980 -5.242 -3.256 1.00 48.75 89 GLY A C 1
ATOM 720 O O . GLY A 1 89 ? 27.851 -6.358 -3.810 1.00 48.75 89 GLY A O 1
#

Foldseek 3Di:
DQAANDDADDDVRVVVVVVPDDFPDKDKAWDDKDWDADPQRKIKIKTWTWMDTDPDDIWIKIKIFIWDDDPVDIDTPDIHIDTPDDPPD

Nearest PDB structures (foldseek):
  1ar0-assembly1_B  TM=9.790E-01  e=2.676E-07  Rattus norvegicus
  1jb4-assembly1_B  TM=9.682E-01  e=2.676E-07  Rattus norvegicus
  1jb5-assembly1_B  TM=9.706E-01  e=2.976E-07  Rattus norvegicus
  1jb2-assembly1_B  TM=9.730E-01  e=4.318E-07  Rattus norvegicus
  1ask-assembly1_B  TM=9.847E-01  e=5.633E-07  Rattus norvegicus

pLDDT: mean 95.52, std 7.11, range [48.75, 98.81]

Mean predicted aligned error: 3.24 Å

Radius of gyration: 14.54 Å; Cα contacts (8 Å, |Δi|>4): 160; chains: 1; bounding box: 48×30×39 Å